Protein AF-A0A423VFF8-F1 (afdb_monomer_lite)

Foldseek 3Di:
DKDFPDLVVVLLVVLLCVLVVDAQDKDWDFDCDDDVCVPPKDKDQQLVVCVVVVNVVCNPPPVSHRMIDIPDDGPPVGRPDIDGCVVCSCVSCVVCPSNVVSNVVVVVVVVVVVVVVVDPPPPPVVVVVVVPPDD

Radius of gyration: 19.63 Å; chains: 1; bounding box: 52×29×50 Å

Secondary structure (DSSP, 8-state):
-EEES-HHHHHHHHHHHHHTT--S-EEEEE---SGGGTTT--EEEHHHHHHHTT-HHHHT-GGGTTEEEE-S---GGGEEEEEEHHHHHHHHSTT-HHHHHHHHHHHHHHHHHHHHHT-TTSSHHHHTTSSS---

pLDDT: mean 86.4, std 15.94, range [40.16, 97.94]

Sequence (135 aa):
MSTTNDYGKVIRICACYEARGMTGIEILEIDTTGAEWDGDIRVWEVQQLLHCLGLQVLQRKKYLKNEYLVEKYIPSSRVTRRTLWDQVKDGLDPGGIARAAARREFKQTRKRKERDDNEPERNERTRSFKCLRQT

Organism: NCBI:txid1230097

Structure (mmCIF, N/CA/C/O backbone):
data_AF-A0A423VFF8-F1
#
_entry.id   AF-A0A423VFF8-F1
#
loop_
_atom_site.group_PDB
_atom_site.id
_atom_site.type_symbol
_atom_site.label_atom_id
_atom_site.label_alt_id
_atom_site.label_comp_id
_atom_site.label_asym_id
_atom_site.label_entity_id
_atom_site.label_seq_id
_atom_site.pdbx_PDB_ins_code
_atom_site.Cartn_x
_atom_site.Cartn_y
_atom_site.Cartn_z
_atom_site.occupancy
_atom_site.B_iso_or_equiv
_atom_site.auth_seq_id
_atom_site.auth_comp_id
_atom_site.auth_asym_id
_atom_site.auth_atom_id
_atom_site.pdbx_PDB_model_num
ATOM 1 N N . MET A 1 1 ? -3.393 -6.672 9.330 1.00 91.69 1 MET A N 1
ATOM 2 C CA . MET A 1 1 ? -3.079 -6.391 7.909 1.00 91.69 1 MET A CA 1
ATOM 3 C C . MET A 1 1 ? -2.463 -5.006 7.802 1.00 91.69 1 MET A C 1
ATOM 5 O O . MET A 1 1 ? -2.858 -4.142 8.574 1.00 91.69 1 MET A O 1
ATOM 9 N N . SER A 1 2 ? -1.502 -4.801 6.897 1.00 93.06 2 SER A N 1
ATOM 10 C CA . SER A 1 2 ? -0.888 -3.481 6.659 1.00 93.06 2 SER A CA 1
ATOM 11 C C . SER A 1 2 ? -1.648 -2.735 5.571 1.00 93.06 2 SER A C 1
ATOM 13 O O . SER A 1 2 ? -2.005 -3.336 4.560 1.00 93.06 2 SER A O 1
ATOM 15 N N . THR A 1 3 ? -1.872 -1.443 5.777 1.00 95.19 3 THR A N 1
ATOM 16 C CA . THR A 1 3 ? -2.594 -0.549 4.863 1.00 95.19 3 THR A CA 1
ATOM 17 C C . THR A 1 3 ? -1.931 0.828 4.873 1.00 95.19 3 THR A C 1
ATOM 19 O O . THR A 1 3 ? -1.230 1.173 5.822 1.00 95.19 3 THR A O 1
ATOM 22 N N . THR A 1 4 ? -2.124 1.625 3.825 1.00 96.81 4 THR A N 1
ATOM 23 C CA . THR A 1 4 ? -1.509 2.954 3.718 1.00 96.81 4 THR A CA 1
ATOM 24 C C . THR A 1 4 ? -2.475 3.949 3.091 1.00 96.81 4 THR A C 1
ATOM 26 O O . THR A 1 4 ? -3.265 3.577 2.228 1.00 96.81 4 THR A O 1
ATOM 29 N N . ASN A 1 5 ? -2.393 5.214 3.509 1.00 95.69 5 ASN A N 1
ATOM 30 C CA . ASN A 1 5 ? -3.084 6.332 2.858 1.00 95.69 5 ASN A CA 1
ATOM 31 C C . ASN A 1 5 ? -2.179 7.088 1.863 1.00 95.69 5 ASN A C 1
ATOM 33 O O . ASN A 1 5 ? -2.574 8.118 1.323 1.00 95.69 5 ASN A O 1
ATOM 37 N N . ASP A 1 6 ? -0.963 6.592 1.609 1.00 95.81 6 ASP A N 1
ATOM 38 C CA . ASP A 1 6 ? -0.032 7.165 0.640 1.00 95.81 6 ASP A CA 1
ATOM 39 C C . ASP A 1 6 ? -0.129 6.419 -0.693 1.00 95.81 6 ASP A C 1
ATOM 41 O O . ASP A 1 6 ? 0.348 5.292 -0.856 1.00 95.81 6 ASP A O 1
ATOM 45 N N . TYR A 1 7 ? -0.707 7.087 -1.686 1.00 92.62 7 TYR A N 1
ATOM 46 C CA . TYR A 1 7 ? -0.892 6.519 -3.015 1.00 92.62 7 TYR A CA 1
ATOM 47 C C . TYR A 1 7 ? 0.431 6.160 -3.714 1.00 92.62 7 TYR A C 1
ATOM 49 O O . TYR A 1 7 ? 0.540 5.137 -4.394 1.00 92.62 7 TYR A O 1
ATOM 57 N N . GLY A 1 8 ? 1.483 6.953 -3.492 1.00 94.31 8 GLY A N 1
ATOM 58 C CA . GLY A 1 8 ? 2.813 6.677 -4.033 1.00 94.31 8 GLY A CA 1
ATOM 59 C C . GLY A 1 8 ? 3.414 5.394 -3.457 1.00 94.31 8 GLY A C 1
ATOM 60 O O . GLY A 1 8 ? 4.160 4.688 -4.143 1.00 94.31 8 GLY A O 1
ATOM 61 N N . LYS A 1 9 ? 3.069 5.046 -2.213 1.00 94.75 9 LYS A N 1
ATOM 62 C CA . LYS A 1 9 ? 3.436 3.751 -1.636 1.00 94.75 9 LYS A CA 1
ATOM 63 C C . LYS A 1 9 ? 2.648 2.599 -2.229 1.00 94.75 9 LYS A C 1
ATOM 65 O O . LYS A 1 9 ? 3.270 1.577 -2.506 1.00 94.75 9 LYS A O 1
ATOM 70 N N . VAL A 1 10 ? 1.343 2.756 -2.456 1.00 96.25 10 VAL A N 1
ATOM 71 C CA . VAL A 1 10 ? 0.515 1.719 -3.100 1.00 96.25 10 VAL A CA 1
ATOM 72 C C . VAL A 1 10 ? 1.144 1.291 -4.425 1.00 96.25 10 VAL A C 1
ATOM 74 O O . VAL A 1 10 ? 1.392 0.103 -4.632 1.00 96.25 10 VAL A O 1
ATOM 77 N N . ILE A 1 11 ? 1.518 2.260 -5.267 1.00 96.81 11 ILE A N 1
ATOM 78 C CA . ILE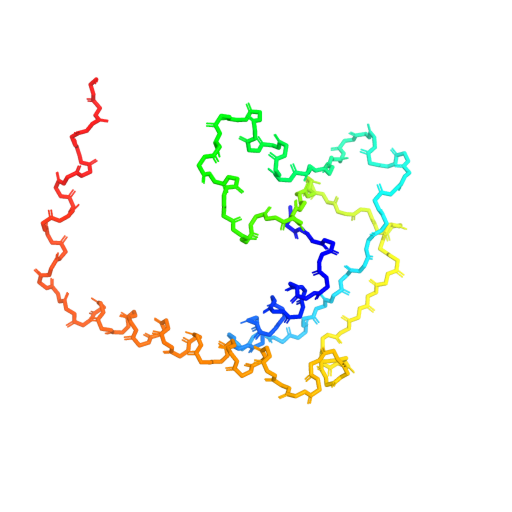 A 1 11 ? 2.193 2.018 -6.552 1.00 96.81 11 ILE A CA 1
ATOM 79 C C . ILE A 1 11 ? 3.493 1.224 -6.358 1.00 96.81 11 ILE A C 1
ATOM 81 O O . ILE A 1 11 ? 3.731 0.230 -7.045 1.00 96.81 11 ILE A O 1
ATOM 85 N N . ARG A 1 12 ? 4.338 1.629 -5.401 1.00 95.94 12 ARG A N 1
ATOM 86 C CA . ARG A 1 12 ? 5.612 0.944 -5.114 1.00 95.94 12 ARG A CA 1
ATOM 87 C C . ARG A 1 12 ? 5.408 -0.481 -4.604 1.00 95.94 12 ARG A C 1
ATOM 89 O O . ARG A 1 12 ? 6.146 -1.370 -5.013 1.00 95.94 12 ARG A O 1
ATOM 96 N N . ILE A 1 13 ? 4.428 -0.708 -3.731 1.00 95.69 13 ILE A N 1
ATOM 97 C CA . ILE A 1 13 ? 4.110 -2.038 -3.193 1.00 95.69 13 ILE A CA 1
ATOM 98 C C . ILE A 1 13 ? 3.634 -2.958 -4.322 1.00 95.69 13 ILE A C 1
ATOM 100 O O . ILE A 1 13 ? 4.175 -4.055 -4.471 1.00 95.69 13 ILE A O 1
ATOM 104 N N . CYS A 1 14 ? 2.704 -2.493 -5.162 1.00 97.50 14 CYS A N 1
ATOM 105 C CA . CYS A 1 14 ? 2.210 -3.266 -6.303 1.00 97.50 14 CYS A CA 1
ATOM 106 C C . CYS A 1 14 ? 3.338 -3.598 -7.287 1.00 97.50 14 CYS A C 1
ATOM 108 O O . CYS A 1 14 ? 3.519 -4.758 -7.650 1.00 97.50 14 CYS A O 1
ATOM 110 N N . ALA A 1 15 ? 4.168 -2.609 -7.633 1.00 97.50 15 ALA A N 1
ATOM 111 C CA . ALA A 1 15 ? 5.348 -2.801 -8.471 1.00 97.50 15 ALA A CA 1
ATOM 112 C C . ALA A 1 15 ? 6.330 -3.836 -7.888 1.00 97.50 15 ALA A C 1
ATOM 114 O O . ALA A 1 15 ? 6.901 -4.639 -8.627 1.00 97.50 15 ALA A O 1
ATOM 115 N N . CYS A 1 16 ? 6.527 -3.845 -6.566 1.00 96.56 16 CYS A N 1
ATOM 116 C CA . CYS A 1 16 ? 7.361 -4.831 -5.879 1.00 96.56 16 CYS A CA 1
ATOM 117 C C . CYS A 1 16 ? 6.782 -6.248 -5.946 1.00 96.56 16 CYS A C 1
ATOM 119 O O . CYS A 1 16 ? 7.544 -7.196 -6.143 1.00 96.56 16 CYS A O 1
ATOM 121 N N . TYR A 1 17 ? 5.469 -6.414 -5.785 1.00 96.88 17 TYR A N 1
ATOM 122 C CA . TYR A 1 17 ? 4.822 -7.719 -5.928 1.00 96.88 17 TYR A CA 1
ATOM 123 C C . TYR A 1 17 ? 4.842 -8.215 -7.377 1.00 96.88 17 TYR A C 1
ATOM 125 O O . TYR A 1 17 ? 5.227 -9.360 -7.615 1.00 96.88 17 TYR A O 1
ATOM 133 N N . GLU A 1 18 ? 4.568 -7.341 -8.347 1.00 97.12 18 GLU A N 1
ATOM 134 C CA . GLU A 1 18 ? 4.700 -7.650 -9.777 1.00 97.12 18 GLU A CA 1
ATOM 135 C C . GLU A 1 18 ? 6.138 -8.078 -10.115 1.00 97.12 18 GLU A C 1
ATOM 137 O O . GLU A 1 18 ? 6.356 -9.102 -10.759 1.00 97.12 18 GLU A O 1
ATOM 142 N N . ALA A 1 19 ? 7.152 -7.361 -9.614 1.00 96.81 19 ALA A N 1
ATOM 143 C CA . ALA A 1 19 ? 8.560 -7.703 -9.836 1.00 96.81 19 ALA A CA 1
ATOM 144 C C . ALA A 1 19 ? 8.965 -9.068 -9.247 1.00 96.81 19 ALA A C 1
ATOM 146 O O . ALA A 1 19 ? 9.921 -9.678 -9.729 1.00 96.81 19 ALA A O 1
ATOM 147 N N . ARG A 1 20 ? 8.245 -9.553 -8.227 1.00 95.31 20 ARG A N 1
ATOM 148 C CA . ARG A 1 20 ? 8.410 -10.895 -7.642 1.00 95.31 20 ARG A CA 1
ATOM 149 C C . ARG A 1 20 ? 7.669 -11.986 -8.423 1.00 95.31 20 ARG A C 1
ATOM 151 O O . ARG A 1 20 ? 7.763 -13.147 -8.039 1.00 95.31 20 ARG A O 1
ATOM 158 N N . GLY A 1 21 ? 6.961 -11.634 -9.497 1.00 95.75 21 GLY A N 1
ATOM 159 C CA . GLY A 1 21 ? 6.183 -12.561 -10.319 1.00 95.75 21 GLY A CA 1
ATOM 160 C C . GLY A 1 21 ? 4.784 -12.858 -9.778 1.00 95.75 21 GLY A C 1
ATOM 161 O O . GLY A 1 21 ? 4.173 -13.833 -10.205 1.00 95.75 21 GLY A O 1
ATOM 162 N N . MET A 1 22 ? 4.275 -12.056 -8.836 1.00 96.62 22 MET A N 1
ATOM 163 C CA . MET A 1 22 ? 2.896 -12.195 -8.363 1.00 96.62 22 MET A CA 1
ATOM 164 C C . MET A 1 22 ? 1.921 -11.653 -9.412 1.00 96.62 22 MET A C 1
ATOM 166 O O . MET A 1 22 ? 2.180 -10.622 -10.032 1.00 96.62 22 MET A O 1
ATOM 170 N N . THR A 1 23 ? 0.798 -12.345 -9.585 1.00 95.25 23 THR A N 1
ATOM 171 C CA . THR A 1 23 ? -0.288 -11.988 -10.511 1.00 95.25 23 THR A CA 1
ATOM 172 C C . THR A 1 23 ? -1.591 -11.796 -9.734 1.00 95.25 23 THR A C 1
ATOM 174 O O . THR A 1 23 ? -1.675 -12.192 -8.571 1.00 95.25 23 THR A O 1
ATOM 177 N N . GLY A 1 24 ? -2.592 -11.149 -10.343 1.00 96.25 24 GLY A N 1
ATOM 178 C CA . GLY A 1 24 ? -3.882 -10.906 -9.681 1.00 96.25 24 GLY A CA 1
ATOM 179 C C . GLY A 1 24 ? -3.789 -9.942 -8.493 1.00 96.25 24 GLY A C 1
ATOM 180 O O . GLY A 1 24 ? -4.512 -10.093 -7.514 1.00 96.25 24 GLY A O 1
ATOM 181 N N . ILE A 1 25 ? -2.865 -8.978 -8.545 1.00 97.94 25 ILE A N 1
ATOM 182 C CA . ILE A 1 25 ? -2.681 -7.993 -7.474 1.00 97.94 25 ILE A CA 1
ATOM 183 C C . ILE A 1 25 ? -3.881 -7.041 -7.476 1.00 97.94 25 ILE A C 1
ATOM 185 O O . ILE A 1 25 ? -4.117 -6.336 -8.459 1.00 97.94 25 ILE A O 1
ATOM 189 N N . GLU A 1 26 ? -4.609 -6.996 -6.365 1.00 97.38 26 GLU A N 1
ATOM 190 C CA . GLU A 1 26 ? -5.746 -6.099 -6.163 1.00 97.38 26 GLU A CA 1
ATOM 191 C C . GLU A 1 26 ? -5.391 -4.955 -5.211 1.00 97.38 26 GLU A C 1
ATOM 193 O O . GLU A 1 26 ? -4.821 -5.158 -4.138 1.00 97.38 26 GLU A O 1
ATOM 198 N N . ILE A 1 27 ? -5.771 -3.741 -5.602 1.00 97.19 27 ILE A N 1
ATOM 199 C CA . ILE A 1 27 ? -5.756 -2.554 -4.752 1.00 97.19 27 ILE A CA 1
ATOM 200 C C . ILE A 1 27 ? -7.159 -2.391 -4.174 1.00 97.19 27 ILE A C 1
ATOM 202 O O . ILE A 1 27 ? -8.132 -2.235 -4.918 1.00 97.19 27 ILE A O 1
ATOM 206 N N . LEU A 1 28 ? -7.245 -2.420 -2.846 1.00 96.94 28 LEU A N 1
ATOM 207 C CA . LEU A 1 28 ? -8.477 -2.180 -2.105 1.00 96.94 28 LEU A CA 1
ATOM 208 C C . LEU A 1 28 ? -8.461 -0.751 -1.561 1.00 96.94 28 LEU A C 1
ATOM 210 O O . LEU A 1 28 ? -7.561 -0.392 -0.802 1.00 96.94 28 LEU A O 1
ATOM 214 N N . GLU A 1 29 ? -9.460 0.045 -1.931 1.00 96.44 29 GLU A N 1
ATOM 215 C CA . GLU A 1 29 ? -9.752 1.305 -1.246 1.00 96.44 29 GLU A CA 1
ATOM 216 C C . GLU A 1 29 ? -10.752 1.009 -0.128 1.00 96.44 29 GLU A C 1
ATOM 218 O O . GLU A 1 29 ? -11.746 0.306 -0.338 1.00 96.44 29 GLU A O 1
ATOM 223 N N . ILE A 1 30 ? -10.446 1.496 1.073 1.00 95.25 30 ILE A N 1
ATOM 224 C CA . ILE A 1 30 ? -11.215 1.214 2.281 1.00 95.25 30 ILE A CA 1
ATOM 225 C C . ILE A 1 30 ? -11.611 2.512 2.972 1.00 95.25 30 ILE A C 1
ATOM 227 O O . ILE A 1 30 ? -10.784 3.400 3.169 1.00 95.25 30 ILE A O 1
ATOM 231 N N . ASP A 1 31 ? -12.880 2.599 3.349 1.00 93.88 31 ASP A N 1
ATOM 232 C CA . ASP A 1 31 ? -13.400 3.655 4.205 1.00 93.88 31 ASP A CA 1
ATOM 233 C C . ASP A 1 31 ? -13.222 3.250 5.671 1.00 93.88 31 ASP A C 1
ATOM 235 O O . ASP A 1 31 ? -13.803 2.271 6.137 1.00 93.88 31 ASP A O 1
ATOM 239 N N . THR A 1 32 ? -12.408 4.003 6.407 1.00 91.19 32 THR A N 1
ATOM 240 C CA . THR A 1 32 ? -12.140 3.751 7.829 1.00 91.19 32 THR A CA 1
ATOM 241 C C . THR A 1 32 ? -13.090 4.504 8.762 1.00 91.19 32 THR A C 1
ATOM 243 O O . THR A 1 32 ? -12.804 4.631 9.949 1.00 91.19 32 THR A O 1
ATOM 246 N N . THR A 1 33 ? -14.190 5.058 8.247 1.00 88.56 33 THR A N 1
ATOM 247 C CA . THR A 1 33 ? -15.228 5.700 9.063 1.00 88.56 33 TH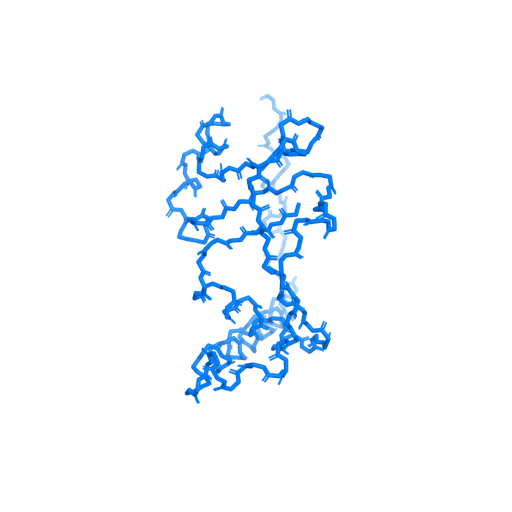R A CA 1
ATOM 248 C C . THR A 1 33 ? -16.343 4.720 9.429 1.00 88.56 33 THR A C 1
ATOM 250 O O . THR A 1 33 ? -16.527 3.696 8.773 1.00 88.56 33 THR A O 1
ATOM 253 N N . GLY A 1 34 ? -17.101 5.028 10.485 1.00 83.75 34 GLY A N 1
ATOM 254 C CA . GLY A 1 34 ? -18.299 4.288 10.892 1.00 83.75 34 GLY A CA 1
ATOM 255 C C . GLY A 1 34 ? -18.104 3.302 12.049 1.00 83.75 34 GLY A C 1
ATOM 256 O O . GLY A 1 34 ? -16.998 2.863 12.348 1.00 83.75 34 GLY A O 1
ATOM 257 N N . ALA A 1 35 ? -19.225 2.932 12.676 1.00 84.12 35 ALA A N 1
ATOM 258 C CA . ALA A 1 35 ? -19.258 2.212 13.953 1.00 84.12 35 ALA A CA 1
ATOM 259 C C . ALA A 1 35 ? -18.673 0.785 13.920 1.00 84.12 35 ALA A C 1
ATOM 261 O O . ALA A 1 35 ? -18.360 0.221 14.964 1.00 84.12 35 ALA A O 1
ATOM 262 N N . GLU A 1 36 ? -18.502 0.184 12.739 1.00 83.25 36 GLU A N 1
ATOM 263 C CA . GLU A 1 36 ? -17.886 -1.147 12.601 1.00 83.25 36 GLU A CA 1
ATOM 264 C C . GLU A 1 36 ? -16.409 -1.158 13.040 1.00 83.25 36 GLU A C 1
ATOM 266 O O . GLU A 1 36 ? -15.901 -2.204 13.443 1.00 83.25 36 GLU A O 1
ATOM 271 N N . TRP A 1 37 ? -15.739 0.000 13.005 1.00 85.88 37 TRP A N 1
ATOM 272 C CA . TRP A 1 37 ? -14.355 0.181 13.458 1.00 85.88 37 TRP A CA 1
ATOM 273 C C . TRP A 1 37 ? -14.232 0.509 14.956 1.00 85.88 37 TRP A C 1
ATOM 275 O O . TRP A 1 37 ? -13.130 0.480 15.498 1.00 85.88 37 TRP A O 1
ATOM 285 N N . ASP A 1 38 ? -15.343 0.815 15.633 1.00 78.69 38 ASP A N 1
ATOM 286 C CA . ASP A 1 38 ? -15.356 1.154 17.067 1.00 78.69 38 ASP A CA 1
ATOM 287 C C . ASP A 1 38 ? -15.511 -0.086 17.964 1.00 78.69 38 ASP A C 1
ATOM 289 O O . ASP A 1 38 ? -15.382 -0.010 19.187 1.00 78.69 38 ASP A O 1
ATOM 293 N N . GLY A 1 39 ? -15.808 -1.237 17.358 1.00 77.62 39 GLY A N 1
ATOM 294 C CA . GLY A 1 39 ? -15.994 -2.500 18.055 1.00 77.62 39 GLY A CA 1
ATOM 295 C C . GLY A 1 39 ? -14.717 -3.333 18.129 1.00 77.62 39 GLY A C 1
ATOM 296 O O . GLY A 1 39 ? -13.662 -2.927 18.615 1.00 77.62 39 GLY A O 1
ATOM 297 N N . ASP A 1 40 ? -14.838 -4.558 17.638 1.00 82.44 40 ASP A N 1
ATOM 298 C CA . ASP A 1 40 ? -13.823 -5.600 17.760 1.00 82.44 40 ASP A CA 1
ATOM 299 C C . ASP A 1 40 ? -12.654 -5.465 16.773 1.00 82.44 40 ASP A C 1
ATOM 301 O O . ASP A 1 40 ? -11.685 -6.225 16.865 1.00 82.44 40 ASP A O 1
ATOM 305 N N . ILE A 1 41 ? -12.764 -4.549 15.813 1.00 85.06 41 ILE A N 1
ATOM 306 C CA . ILE A 1 41 ? -11.820 -4.323 14.721 1.00 85.06 41 ILE A CA 1
ATOM 307 C C . ILE A 1 41 ? -11.202 -2.955 14.944 1.00 85.06 41 ILE A C 1
ATOM 309 O O . ILE A 1 41 ? -11.914 -1.963 14.917 1.00 85.06 41 ILE A O 1
ATOM 313 N N . ARG A 1 42 ? -9.885 -2.883 15.124 1.00 87.75 42 ARG A N 1
ATOM 314 C CA . ARG A 1 42 ? -9.193 -1.607 15.317 1.00 87.75 42 ARG A CA 1
ATOM 315 C C . ARG A 1 42 ? -8.315 -1.265 14.128 1.00 87.75 42 ARG A C 1
ATOM 317 O O . ARG A 1 42 ? -7.676 -2.140 13.538 1.00 87.75 42 ARG A O 1
ATOM 324 N N . VAL A 1 43 ? -8.260 0.028 13.822 1.00 92.50 43 VAL A N 1
ATOM 325 C CA . VAL A 1 43 ? -7.287 0.612 12.898 1.00 92.50 43 VAL A CA 1
ATOM 326 C C . VAL A 1 43 ? -6.276 1.390 13.722 1.00 92.50 43 VAL A C 1
ATOM 328 O O . VAL A 1 43 ? -6.609 2.376 14.374 1.00 92.50 43 VAL A O 1
ATOM 331 N N . TRP A 1 44 ? -5.027 0.948 13.695 1.00 93.31 44 TRP A N 1
ATOM 332 C CA . TRP A 1 44 ? -3.943 1.593 14.420 1.00 93.31 44 TRP A CA 1
ATOM 333 C C . TRP A 1 44 ? -3.106 2.432 13.479 1.00 93.31 44 TRP A C 1
ATOM 335 O O . TRP A 1 44 ? -2.556 1.914 12.507 1.00 93.31 44 TRP A O 1
ATOM 345 N N . GLU A 1 45 ? -2.918 3.703 13.812 1.00 95.12 45 GLU A N 1
ATOM 346 C CA . GLU A 1 45 ? -1.838 4.471 13.211 1.00 95.12 45 GLU A CA 1
ATOM 347 C C . GLU A 1 45 ? -0.496 3.923 13.717 1.00 95.12 45 GLU A C 1
ATOM 349 O O . GLU A 1 45 ? -0.204 3.939 14.918 1.00 95.12 45 GLU A O 1
ATOM 354 N N . VAL A 1 46 ? 0.352 3.447 12.801 1.00 95.56 46 VAL A N 1
ATOM 355 C CA . VAL A 1 46 ? 1.615 2.783 13.163 1.00 95.56 46 VAL A CA 1
ATOM 356 C C . VAL A 1 46 ? 2.521 3.703 13.981 1.00 95.56 46 VAL A C 1
ATOM 358 O O . VAL A 1 46 ? 3.194 3.245 14.901 1.00 95.56 46 VAL A O 1
ATOM 361 N N . GLN A 1 47 ? 2.529 5.008 13.697 1.00 96.06 47 GLN A N 1
ATOM 362 C CA . GLN A 1 47 ? 3.353 5.964 14.442 1.00 96.06 47 GLN A CA 1
ATOM 363 C C . GLN A 1 47 ? 2.938 6.072 15.913 1.00 96.06 47 GLN A C 1
ATOM 365 O O . GLN A 1 47 ? 3.814 6.074 16.783 1.00 96.06 47 GLN A O 1
ATOM 370 N N . GLN A 1 48 ? 1.632 6.102 16.190 1.00 95.12 48 GLN A N 1
ATOM 371 C CA . GLN A 1 48 ? 1.102 6.123 17.554 1.00 95.12 48 GLN A CA 1
ATOM 372 C C . GLN A 1 48 ? 1.419 4.814 18.277 1.00 95.12 48 GLN A C 1
ATOM 374 O O . GLN A 1 48 ? 1.936 4.835 19.392 1.00 95.12 48 GLN A O 1
ATOM 379 N N . LEU A 1 49 ? 1.227 3.673 17.610 1.00 94.88 49 LEU A N 1
ATOM 380 C CA . LEU A 1 49 ? 1.535 2.367 18.189 1.00 94.88 49 LEU A CA 1
ATOM 381 C C . LEU A 1 49 ? 3.017 2.248 18.581 1.00 94.88 49 LEU A C 1
ATOM 383 O O . LEU A 1 49 ? 3.343 1.825 19.687 1.00 94.88 49 LEU A O 1
ATOM 387 N N . LEU A 1 50 ? 3.928 2.680 17.705 1.00 95.69 50 LEU A N 1
ATOM 388 C CA . LEU A 1 50 ? 5.364 2.698 18.002 1.00 95.69 50 LEU A CA 1
ATOM 389 C C . LEU A 1 50 ? 5.711 3.626 19.172 1.00 95.69 50 LEU A C 1
ATOM 391 O O . LEU A 1 50 ? 6.655 3.336 19.906 1.00 95.69 50 LEU A O 1
ATOM 395 N N . HIS A 1 51 ? 4.973 4.726 19.346 1.00 94.88 51 HIS A N 1
ATOM 396 C CA . HIS A 1 51 ? 5.145 5.615 20.493 1.00 94.88 51 HIS A CA 1
ATOM 397 C C . HIS A 1 51 ? 4.771 4.895 21.791 1.00 94.88 51 HIS A C 1
ATOM 399 O O . HIS A 1 51 ? 5.587 4.824 22.708 1.00 94.88 51 HIS A O 1
ATOM 405 N N . CYS A 1 52 ? 3.569 4.311 21.830 1.00 95.00 52 CYS A N 1
ATOM 406 C CA . CYS A 1 52 ? 3.034 3.603 22.991 1.00 95.00 52 CYS A CA 1
ATOM 407 C C . CYS A 1 52 ? 3.896 2.402 23.402 1.00 95.00 52 CYS A C 1
ATOM 409 O O . CYS A 1 52 ? 4.016 2.112 24.586 1.00 95.00 52 CYS A O 1
ATOM 411 N N . LEU A 1 53 ? 4.529 1.728 22.437 1.00 95.31 53 LEU A N 1
ATOM 412 C CA . LEU A 1 53 ? 5.410 0.583 22.688 1.00 95.31 53 LEU A CA 1
ATOM 413 C C . LEU A 1 53 ? 6.859 0.972 23.030 1.00 95.31 53 LEU A C 1
ATOM 415 O O . LEU A 1 53 ? 7.697 0.091 23.202 1.00 95.31 53 LEU A O 1
ATOM 419 N N . GLY A 1 54 ? 7.193 2.266 23.094 1.00 94.94 54 GLY A N 1
ATOM 420 C CA . GLY A 1 54 ? 8.561 2.709 23.382 1.00 94.94 54 GLY A CA 1
ATOM 421 C C . GLY A 1 54 ? 9.564 2.400 22.262 1.00 94.94 54 GLY A C 1
ATOM 422 O O . GLY A 1 54 ? 10.754 2.227 22.512 1.00 94.94 54 GLY A O 1
ATOM 423 N N . LEU A 1 55 ? 9.100 2.312 21.012 1.00 95.00 55 LEU A N 1
ATOM 424 C CA . LEU A 1 55 ? 9.903 1.958 19.836 1.00 95.00 55 LEU A CA 1
ATOM 425 C C . LEU A 1 55 ? 10.225 3.190 18.971 1.00 95.00 55 LEU A C 1
ATOM 427 O O . LEU A 1 55 ? 10.139 3.150 17.740 1.00 95.00 55 LEU A O 1
ATOM 431 N N . GLN A 1 56 ? 10.637 4.304 19.586 1.00 91.38 56 GLN A N 1
ATOM 432 C CA . GLN A 1 56 ? 10.820 5.590 18.887 1.00 91.38 56 GLN A CA 1
ATOM 433 C C . GLN A 1 56 ? 11.920 5.549 17.811 1.00 91.38 56 GLN A C 1
ATOM 435 O O . GLN A 1 56 ? 11.883 6.300 16.834 1.00 91.38 56 GLN A O 1
ATOM 440 N N . VAL A 1 57 ? 12.889 4.633 17.926 1.00 92.94 57 VAL A N 1
ATOM 441 C CA . VAL A 1 57 ? 13.905 4.408 16.880 1.00 92.94 57 VAL A CA 1
ATOM 442 C C . VAL A 1 57 ? 13.256 3.997 15.552 1.00 92.94 57 VAL A C 1
ATOM 444 O O . VAL A 1 57 ? 13.732 4.390 14.481 1.00 92.94 57 VAL A O 1
ATOM 447 N N . LEU A 1 58 ? 12.154 3.243 15.603 1.00 93.19 58 LEU A N 1
ATOM 448 C CA . LEU A 1 58 ? 11.428 2.801 14.415 1.00 93.19 58 LEU A CA 1
ATOM 449 C C . LEU A 1 58 ? 10.569 3.917 13.809 1.00 93.19 58 LEU A C 1
ATOM 451 O O . LEU A 1 58 ? 10.438 3.963 12.590 1.00 93.19 58 LEU A O 1
ATOM 455 N N . GLN A 1 59 ? 10.082 4.881 14.596 1.00 90.88 59 GLN A N 1
ATOM 456 C CA . GLN A 1 59 ? 9.300 6.020 14.078 1.00 90.88 59 GLN A CA 1
ATOM 457 C C . GLN A 1 59 ? 10.063 6.840 13.025 1.00 90.88 59 GLN A C 1
ATOM 459 O O . GLN A 1 59 ? 9.487 7.391 12.088 1.00 90.88 59 GLN A O 1
ATOM 464 N N . ARG A 1 60 ? 11.400 6.862 13.110 1.00 90.75 60 ARG A N 1
ATOM 465 C CA . ARG A 1 60 ? 12.269 7.543 12.135 1.00 90.75 60 ARG A CA 1
ATOM 466 C C . ARG A 1 60 ? 12.306 6.853 10.765 1.00 90.75 60 ARG A C 1
ATOM 468 O O . ARG A 1 60 ? 12.811 7.428 9.797 1.00 90.75 60 ARG A O 1
ATOM 475 N N . LYS A 1 61 ? 11.820 5.613 10.650 1.00 92.31 61 LYS A N 1
ATOM 476 C CA . LYS A 1 61 ? 11.865 4.835 9.409 1.00 92.31 61 LYS A CA 1
ATOM 477 C C . LYS A 1 61 ? 10.803 5.338 8.433 1.00 92.31 61 LYS A C 1
ATOM 479 O O . LYS A 1 61 ? 9.608 5.201 8.664 1.00 92.31 61 LYS A O 1
ATOM 484 N N . LYS A 1 62 ? 11.250 5.868 7.288 1.00 88.94 62 LYS A N 1
ATOM 485 C CA . LYS A 1 62 ? 10.370 6.428 6.243 1.00 88.94 62 LYS A CA 1
ATOM 486 C C . LYS A 1 62 ? 9.288 5.450 5.770 1.00 88.94 62 LYS A C 1
ATOM 488 O O . LYS A 1 62 ? 8.187 5.886 5.462 1.00 88.94 62 LYS A O 1
ATOM 493 N N . TYR A 1 63 ? 9.583 4.148 5.736 1.00 86.56 63 TYR A N 1
ATOM 494 C CA . TYR A 1 63 ? 8.615 3.137 5.306 1.00 86.56 63 TYR A CA 1
ATOM 495 C C . TYR A 1 63 ? 7.453 2.936 6.293 1.00 86.56 63 TYR A C 1
ATOM 497 O O . TYR A 1 63 ? 6.437 2.415 5.865 1.00 86.56 63 TYR A O 1
ATOM 505 N N . LEU A 1 64 ? 7.555 3.400 7.548 1.00 92.62 64 LEU A N 1
ATOM 506 C CA . LEU A 1 64 ? 6.489 3.314 8.563 1.00 92.62 64 LEU A CA 1
ATOM 507 C C . LEU A 1 64 ? 5.632 4.586 8.671 1.00 92.62 64 LEU A C 1
ATOM 509 O O . LEU A 1 64 ? 4.692 4.629 9.459 1.00 92.62 64 LEU A O 1
ATOM 513 N N . LYS A 1 65 ? 5.956 5.650 7.928 1.00 92.81 65 LYS A N 1
ATOM 514 C CA . LYS A 1 65 ? 5.107 6.855 7.854 1.00 92.81 65 LYS A CA 1
ATOM 515 C C . LYS A 1 65 ? 3.858 6.549 7.039 1.00 92.81 65 LYS A C 1
ATOM 517 O O . LYS A 1 65 ? 4.008 5.823 6.072 1.00 92.81 65 LYS A O 1
ATOM 522 N N . ASN A 1 66 ? 2.688 7.114 7.329 1.00 94.62 66 ASN A N 1
ATOM 523 C CA 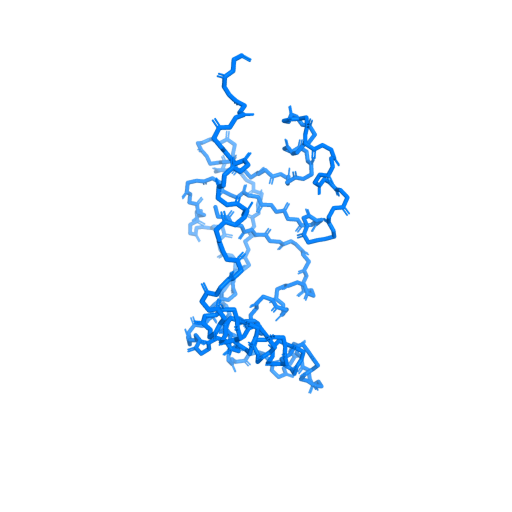. ASN A 1 66 ? 1.477 6.866 6.523 1.00 94.62 66 ASN A CA 1
ATOM 524 C C . ASN A 1 66 ? 1.065 5.375 6.474 1.00 94.62 66 ASN A C 1
ATOM 526 O O . ASN A 1 66 ? 0.446 4.933 5.508 1.00 94.62 66 ASN A O 1
ATOM 530 N N . GLU A 1 67 ? 1.471 4.581 7.469 1.00 95.69 67 GLU A N 1
ATOM 531 C CA . GLU A 1 67 ? 1.083 3.174 7.603 1.00 95.69 67 GLU A CA 1
ATOM 532 C C . GLU A 1 67 ? 0.045 3.019 8.709 1.00 95.69 67 GLU A C 1
ATOM 534 O O . GLU A 1 67 ? 0.157 3.618 9.784 1.00 95.69 67 GLU A O 1
ATOM 539 N N . TYR A 1 68 ? -0.916 2.146 8.443 1.00 96.00 68 TYR A N 1
ATOM 540 C CA . TYR A 1 68 ? -1.988 1.778 9.347 1.00 96.00 68 TYR A CA 1
ATOM 541 C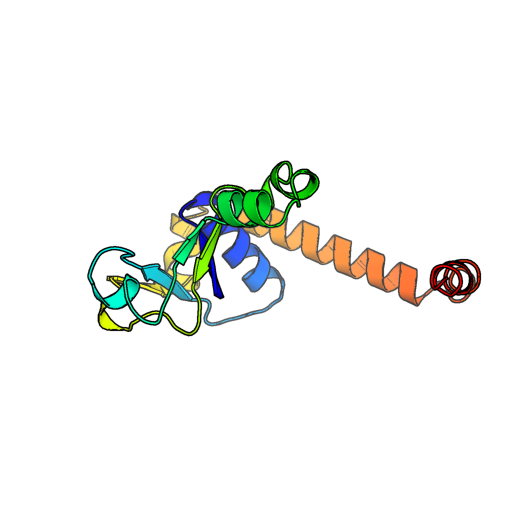 C . TYR A 1 68 ? -2.077 0.259 9.439 1.00 96.00 68 TYR A C 1
ATOM 543 O O . TYR A 1 68 ? -1.915 -0.456 8.443 1.00 96.00 68 TYR A O 1
ATOM 551 N N . LEU A 1 69 ? -2.352 -0.240 10.638 1.00 94.81 69 LEU A N 1
ATOM 552 C CA . LEU A 1 69 ? -2.582 -1.656 10.885 1.00 94.81 69 LEU A CA 1
ATOM 553 C C . LEU A 1 69 ? -4.055 -1.888 11.174 1.00 94.81 69 LEU A C 1
ATOM 555 O O . LEU A 1 69 ? -4.581 -1.382 12.158 1.00 94.81 69 LEU A O 1
ATOM 559 N N . VAL A 1 70 ? -4.692 -2.696 10.335 1.00 93.75 70 VAL A N 1
ATOM 560 C CA . VAL A 1 70 ? -6.050 -3.185 10.574 1.00 93.75 70 VAL A CA 1
ATOM 561 C C . VAL A 1 70 ? -5.971 -4.528 11.286 1.00 93.75 70 VAL A C 1
ATOM 563 O O . VAL A 1 70 ? -5.343 -5.469 10.782 1.00 93.75 70 VAL A O 1
ATOM 566 N N . GLU A 1 71 ? -6.587 -4.629 12.454 1.00 91.75 71 GLU A N 1
ATOM 567 C CA . GLU A 1 71 ? -6.701 -5.885 13.193 1.00 91.75 71 GLU A CA 1
ATOM 568 C C . GLU A 1 71 ? -7.792 -6.791 12.624 1.00 91.75 71 GLU A C 1
ATOM 570 O O . GLU A 1 71 ? -8.776 -6.323 12.069 1.00 91.75 71 GLU A O 1
ATOM 575 N N . LYS A 1 72 ? -7.625 -8.107 12.802 1.00 90.94 72 LYS A N 1
ATOM 576 C CA . LYS A 1 72 ? -8.590 -9.159 12.437 1.00 90.94 72 LYS A CA 1
ATOM 577 C C . LYS A 1 72 ? -8.973 -9.196 10.947 1.00 90.94 72 LYS A C 1
ATOM 579 O O . LYS A 1 72 ? -8.450 -10.044 10.229 1.00 90.94 72 LYS A O 1
ATOM 584 N N . TYR A 1 73 ? -9.862 -8.320 10.481 1.00 91.94 73 TYR A N 1
ATOM 585 C CA . TYR A 1 73 ? -10.385 -8.295 9.111 1.00 91.94 73 TYR A CA 1
ATOM 586 C C . TYR A 1 73 ? -10.842 -6.883 8.693 1.00 91.94 73 TYR A C 1
ATOM 588 O O . TYR A 1 73 ? -11.031 -6.008 9.529 1.00 91.94 73 TYR A O 1
ATOM 596 N N . ILE A 1 74 ? -11.005 -6.663 7.384 1.00 92.19 74 ILE A N 1
ATOM 597 C CA . ILE A 1 74 ? -11.609 -5.448 6.816 1.00 92.19 74 ILE A CA 1
ATOM 598 C C . ILE A 1 74 ? -13.077 -5.781 6.511 1.00 92.19 74 ILE A C 1
ATOM 600 O O . ILE A 1 74 ? -13.307 -6.721 5.741 1.00 92.19 74 ILE A O 1
ATOM 604 N N . PRO A 1 75 ? -14.069 -5.066 7.074 1.00 91.38 75 PRO A N 1
ATOM 605 C CA . PRO A 1 75 ? -15.473 -5.273 6.730 1.00 91.38 75 PRO A CA 1
ATOM 606 C C . PRO A 1 75 ? -15.702 -5.100 5.225 1.00 91.38 75 PRO A C 1
ATOM 608 O O . PRO A 1 75 ? -15.249 -4.125 4.626 1.00 91.38 75 PRO A O 1
ATOM 611 N N . SER A 1 76 ? -16.417 -6.033 4.593 1.00 91.44 76 SER A N 1
ATOM 612 C CA . SER A 1 76 ? -16.680 -5.966 3.147 1.00 91.44 76 SER A CA 1
ATOM 613 C C . SER A 1 76 ? -17.501 -4.734 2.760 1.00 91.44 76 SER A C 1
ATOM 615 O O . SER A 1 76 ? -17.281 -4.184 1.684 1.00 91.44 76 SER A O 1
ATOM 617 N N . SER A 1 77 ? -18.375 -4.276 3.662 1.00 92.56 77 SER A N 1
ATOM 618 C CA . SER A 1 77 ? -19.147 -3.028 3.589 1.00 92.56 77 SER A CA 1
ATOM 619 C C . SER A 1 77 ? -18.268 -1.782 3.458 1.00 92.56 77 SER A C 1
ATOM 621 O O . SER A 1 77 ? -18.703 -0.782 2.894 1.00 92.56 77 SER A O 1
ATOM 623 N N . ARG A 1 78 ? -17.026 -1.844 3.950 1.00 93.94 78 ARG A N 1
ATOM 624 C CA . ARG A 1 78 ? -16.070 -0.730 3.961 1.00 93.94 78 ARG A CA 1
ATOM 625 C C . ARG A 1 78 ? -15.110 -0.728 2.787 1.00 93.94 78 ARG A C 1
ATOM 627 O O . ARG A 1 78 ? -14.362 0.231 2.627 1.00 93.94 78 ARG A O 1
ATOM 634 N N . VAL A 1 79 ? -15.123 -1.765 1.952 1.00 95.44 79 VAL A N 1
ATOM 635 C CA . VAL A 1 79 ? -14.350 -1.773 0.708 1.00 95.44 79 VAL A CA 1
ATOM 636 C C . VAL A 1 79 ? -15.107 -0.949 -0.327 1.00 95.44 79 VAL A C 1
ATOM 638 O O . VAL A 1 79 ? -16.056 -1.429 -0.943 1.00 95.44 79 VAL A O 1
ATOM 641 N N . THR A 1 80 ? -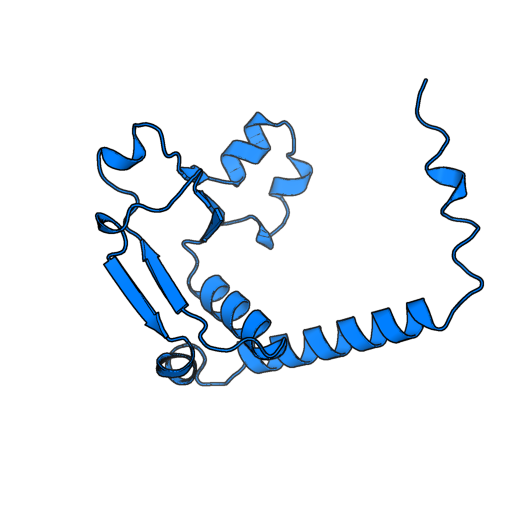14.683 0.296 -0.521 1.00 96.62 80 THR A N 1
ATOM 642 C CA . THR A 1 80 ? -15.326 1.235 -1.449 1.00 96.62 80 THR A CA 1
ATOM 643 C C . THR A 1 80 ? -14.929 0.970 -2.894 1.00 96.62 80 THR A C 1
ATOM 645 O O . THR A 1 80 ? -15.702 1.242 -3.813 1.00 96.62 80 THR A O 1
ATOM 648 N N . ARG A 1 81 ? -13.736 0.405 -3.116 1.00 96.75 81 ARG A N 1
ATOM 649 C CA . ARG A 1 81 ? -13.249 0.087 -4.456 1.00 96.75 81 ARG A CA 1
ATOM 650 C C . ARG A 1 81 ? -12.332 -1.124 -4.464 1.00 96.75 81 ARG A C 1
ATOM 652 O O . ARG A 1 81 ? -11.520 -1.314 -3.560 1.00 96.75 81 ARG A O 1
ATOM 659 N N . ARG A 1 82 ? -12.420 -1.900 -5.545 1.00 97.38 82 ARG A N 1
ATOM 660 C CA . ARG A 1 82 ? -11.451 -2.935 -5.913 1.00 97.38 82 ARG A CA 1
ATOM 661 C C . ARG A 1 82 ? -10.921 -2.635 -7.299 1.00 97.38 82 ARG A C 1
ATOM 663 O O . ARG A 1 82 ? -11.706 -2.439 -8.224 1.00 97.38 82 ARG A O 1
ATOM 670 N N . THR A 1 83 ? -9.605 -2.592 -7.429 1.00 97.38 83 THR A N 1
ATOM 671 C CA . THR A 1 83 ? -8.953 -2.282 -8.698 1.00 97.38 83 THR A CA 1
ATOM 672 C C . THR A 1 83 ? -7.843 -3.282 -8.958 1.00 97.38 83 THR A C 1
ATOM 674 O O . THR A 1 83 ? -6.936 -3.427 -8.140 1.00 97.38 83 THR A O 1
ATOM 677 N N . LEU A 1 84 ? -7.883 -3.952 -10.108 1.00 97.88 84 LEU A N 1
ATOM 678 C CA . LEU A 1 84 ? -6.800 -4.836 -10.525 1.00 97.88 84 LEU A CA 1
ATOM 679 C C . LEU A 1 84 ? -5.601 -4.003 -10.972 1.00 97.88 84 LEU A C 1
ATOM 681 O O . LEU A 1 84 ? -5.718 -3.168 -11.869 1.00 97.88 84 LEU A O 1
ATOM 685 N N . TRP A 1 85 ? -4.436 -4.263 -10.376 1.00 97.25 85 TRP A N 1
ATOM 686 C CA . TRP A 1 85 ? -3.184 -3.575 -10.693 1.00 97.25 85 TRP A CA 1
ATOM 687 C C . TRP A 1 85 ? -2.889 -3.589 -12.193 1.00 97.25 85 TRP A C 1
ATOM 689 O O . TRP A 1 85 ? -2.557 -2.554 -12.764 1.00 97.25 85 TRP A O 1
ATOM 699 N N . ASP A 1 86 ? -3.092 -4.729 -12.854 1.00 96.31 86 ASP A N 1
ATOM 700 C CA . ASP A 1 86 ? -2.824 -4.885 -14.285 1.00 96.31 86 ASP A CA 1
ATOM 701 C C . ASP A 1 86 ? -3.660 -3.963 -15.178 1.00 96.31 86 ASP A C 1
ATOM 703 O O . ASP A 1 86 ? -3.208 -3.613 -16.264 1.00 96.31 86 ASP A O 1
ATOM 707 N N . GLN A 1 87 ? -4.836 -3.528 -14.717 1.00 96.81 87 GLN A N 1
ATOM 708 C CA . GLN A 1 87 ? -5.710 -2.627 -15.471 1.00 96.81 87 GLN A CA 1
ATOM 709 C C . GLN A 1 87 ? -5.308 -1.158 -15.332 1.00 96.81 87 GLN A C 1
ATOM 711 O O . GLN A 1 87 ? -5.617 -0.352 -16.205 1.00 96.81 87 GLN A O 1
ATOM 716 N N . VAL A 1 88 ? -4.645 -0.792 -14.232 1.00 96.38 88 VAL A N 1
ATOM 717 C CA . VAL A 1 88 ? -4.383 0.616 -13.898 1.00 96.38 88 VAL A CA 1
ATOM 718 C C . VAL A 1 88 ? -2.908 0.983 -13.882 1.00 96.38 88 VAL A C 1
ATOM 720 O O . VAL A 1 88 ? -2.588 2.166 -13.938 1.00 96.38 88 VAL A O 1
ATOM 723 N N . LYS A 1 89 ? -1.992 0.011 -13.846 1.00 95.75 89 LYS A N 1
ATOM 724 C CA . LYS A 1 89 ? -0.555 0.255 -13.650 1.00 95.75 89 LYS A CA 1
ATOM 725 C C . LYS A 1 89 ? 0.068 1.234 -14.638 1.00 95.75 89 LYS A C 1
ATOM 727 O O . LYS A 1 89 ? 0.935 2.001 -14.237 1.00 95.75 89 LYS A O 1
ATOM 732 N N . ASP A 1 90 ? -0.376 1.249 -15.892 1.00 95.81 90 ASP A N 1
ATOM 733 C CA . ASP A 1 90 ? 0.147 2.183 -16.896 1.00 95.81 90 ASP A CA 1
ATOM 734 C C . ASP A 1 90 ? -0.404 3.607 -16.708 1.00 95.81 90 ASP A C 1
ATOM 736 O O . ASP A 1 90 ? 0.268 4.574 -17.044 1.00 95.81 90 ASP A O 1
ATOM 740 N N . GLY A 1 91 ? -1.586 3.759 -16.102 1.00 95.50 91 GLY A N 1
ATOM 741 C CA . GLY A 1 91 ? -2.104 5.063 -15.682 1.00 95.50 91 GLY A CA 1
ATOM 742 C C . GLY A 1 91 ? -1.473 5.563 -14.380 1.00 95.50 91 GLY A C 1
ATOM 743 O O . GLY A 1 91 ? -1.235 6.759 -14.228 1.00 95.50 91 GLY A O 1
ATOM 744 N N . LEU A 1 92 ? -1.177 4.656 -13.442 1.00 93.75 92 LEU A N 1
ATOM 745 C CA . LEU A 1 92 ? -0.621 5.006 -12.128 1.00 93.75 92 LEU A CA 1
ATOM 746 C C . LEU A 1 92 ? 0.903 5.184 -12.140 1.00 93.75 92 LEU A C 1
ATOM 748 O O . LEU A 1 92 ? 1.442 5.950 -11.345 1.00 93.75 92 LEU A O 1
ATOM 752 N N . ASP A 1 93 ? 1.602 4.497 -13.043 1.00 95.12 93 ASP A N 1
ATOM 753 C CA . ASP A 1 93 ? 3.044 4.616 -13.278 1.00 95.12 93 ASP A CA 1
ATOM 754 C C . ASP A 1 93 ? 3.330 4.744 -14.792 1.00 95.12 93 ASP A C 1
ATOM 756 O O . ASP A 1 93 ? 3.889 3.813 -15.390 1.00 95.12 93 ASP A O 1
ATOM 760 N N . PRO A 1 94 ? 2.974 5.884 -15.431 1.00 94.00 94 PRO A N 1
ATOM 761 C CA . PRO A 1 94 ? 3.073 6.053 -16.888 1.00 94.00 94 PRO A CA 1
ATOM 762 C C . PRO A 1 94 ? 4.492 5.910 -17.430 1.00 94.00 94 PRO A C 1
ATOM 764 O O . PRO A 1 94 ? 4.715 5.335 -18.490 1.00 94.00 94 PRO A O 1
ATOM 767 N N . GLY A 1 95 ? 5.479 6.396 -16.674 1.00 92.94 95 GLY A N 1
ATOM 768 C CA . GLY A 1 95 ? 6.894 6.246 -17.017 1.00 92.94 95 GLY A CA 1
ATOM 769 C C . GLY A 1 95 ? 7.485 4.889 -16.628 1.00 92.94 95 GLY A C 1
ATOM 770 O O . GLY A 1 95 ? 8.667 4.647 -16.873 1.00 92.94 95 GLY A O 1
ATOM 771 N N . GLY A 1 96 ? 6.715 4.019 -15.967 1.00 94.06 96 GLY A N 1
ATOM 772 C CA . GLY A 1 96 ? 7.205 2.740 -15.460 1.00 94.06 96 GLY A CA 1
ATOM 773 C C . GLY A 1 96 ? 8.339 2.880 -14.437 1.00 94.06 96 GLY A C 1
ATOM 774 O O . GLY A 1 96 ? 9.129 1.945 -14.289 1.00 94.06 96 GLY A O 1
ATOM 775 N N . ILE A 1 97 ? 8.480 4.036 -13.779 1.00 96.38 97 ILE A N 1
ATOM 776 C CA . ILE A 1 97 ? 9.621 4.366 -12.913 1.00 96.38 97 ILE A CA 1
ATOM 777 C C . ILE A 1 97 ? 9.590 3.481 -11.671 1.00 96.38 97 ILE A C 1
ATOM 779 O O . ILE A 1 97 ? 10.611 2.888 -11.307 1.00 96.38 97 ILE A O 1
ATOM 783 N N . ALA A 1 98 ? 8.421 3.353 -11.038 1.00 94.69 98 ALA A N 1
ATOM 784 C CA . ALA A 1 98 ? 8.264 2.513 -9.857 1.00 94.69 98 ALA A CA 1
ATOM 785 C C . ALA A 1 98 ? 8.488 1.038 -10.209 1.00 94.69 98 ALA A C 1
ATOM 787 O O . ALA A 1 98 ? 9.250 0.347 -9.526 1.00 94.69 98 ALA A O 1
ATOM 788 N N . ARG A 1 99 ? 7.915 0.573 -11.326 1.00 96.62 99 ARG A N 1
ATOM 789 C CA . ARG A 1 99 ? 8.116 -0.800 -11.817 1.00 96.62 99 ARG A CA 1
ATOM 790 C C . ARG A 1 99 ? 9.571 -1.084 -12.193 1.00 96.62 99 ARG A C 1
ATOM 792 O O . ARG A 1 99 ? 10.097 -2.150 -11.869 1.00 96.62 99 ARG A O 1
ATOM 799 N N . ALA A 1 100 ? 10.263 -0.149 -12.840 1.00 96.56 100 ALA A N 1
ATOM 800 C CA . ALA A 1 100 ? 11.676 -0.293 -13.183 1.00 96.56 100 ALA A CA 1
ATOM 801 C C . ALA A 1 100 ? 12.565 -0.347 -11.933 1.00 96.56 100 ALA A C 1
ATOM 803 O O . ALA A 1 100 ? 13.445 -1.211 -11.845 1.00 96.56 100 ALA A O 1
ATOM 804 N N . ALA A 1 101 ? 12.308 0.525 -10.953 1.00 96.00 101 ALA A N 1
ATOM 805 C CA . ALA A 1 101 ? 13.005 0.523 -9.673 1.00 96.00 101 ALA A CA 1
ATOM 806 C C . ALA A 1 101 ? 12.803 -0.806 -8.926 1.00 96.00 101 ALA A C 1
ATOM 808 O O . ALA A 1 101 ? 13.789 -1.435 -8.539 1.00 96.00 101 ALA A O 1
ATOM 809 N N . ALA A 1 102 ? 11.560 -1.287 -8.825 1.00 96.12 102 ALA A N 1
ATOM 810 C CA . ALA A 1 102 ? 11.227 -2.554 -8.176 1.00 96.12 102 ALA A CA 1
ATOM 811 C C . ALA A 1 102 ? 11.927 -3.756 -8.835 1.00 96.12 102 ALA A C 1
ATOM 813 O O . ALA A 1 102 ? 12.537 -4.581 -8.152 1.00 96.12 102 ALA A O 1
ATOM 814 N N . ARG A 1 103 ? 11.933 -3.831 -10.177 1.00 96.31 103 ARG A N 1
ATOM 815 C CA . ARG A 1 103 ? 12.664 -4.879 -10.916 1.00 96.31 103 ARG A CA 1
ATOM 816 C C . ARG A 1 103 ? 14.167 -4.835 -10.648 1.00 96.31 103 ARG A C 1
ATOM 818 O O . ARG A 1 103 ? 14.800 -5.884 -10.517 1.00 96.31 103 ARG A O 1
ATOM 825 N N . ARG A 1 104 ? 14.760 -3.637 -10.592 1.00 95.06 104 ARG A N 1
ATOM 826 C CA . ARG A 1 104 ? 16.190 -3.468 -10.294 1.00 95.06 104 ARG A CA 1
ATOM 827 C C . ARG A 1 104 ? 16.509 -3.918 -8.873 1.00 95.06 104 ARG A C 1
ATOM 829 O O . ARG A 1 104 ? 17.474 -4.658 -8.689 1.00 95.06 104 ARG A O 1
ATOM 836 N N . GLU A 1 105 ? 15.710 -3.496 -7.899 1.00 92.56 105 GLU A N 1
ATOM 837 C CA . GLU A 1 105 ? 15.877 -3.870 -6.496 1.00 92.56 105 GLU A CA 1
ATOM 838 C C . GLU A 1 105 ? 15.785 -5.386 -6.319 1.00 92.56 105 GLU A C 1
ATOM 840 O O . GLU A 1 105 ? 16.710 -5.980 -5.769 1.00 92.56 105 GLU A O 1
ATOM 845 N N . PHE A 1 106 ? 14.753 -6.024 -6.881 1.00 92.19 106 PHE A N 1
ATOM 846 C CA . PHE A 1 106 ? 14.565 -7.475 -6.807 1.00 92.19 106 PHE A CA 1
ATOM 847 C C . PHE A 1 106 ? 15.752 -8.254 -7.393 1.00 92.19 106 PHE A C 1
ATOM 849 O O . PHE A 1 106 ? 16.252 -9.202 -6.782 1.00 92.19 106 PHE A O 1
ATOM 856 N N . LYS A 1 107 ? 16.276 -7.819 -8.550 1.00 90.38 107 LYS A N 1
ATOM 857 C CA . LYS A 1 107 ? 17.489 -8.410 -9.143 1.00 90.38 107 LYS A CA 1
ATOM 858 C C . LYS A 1 107 ? 18.707 -8.258 -8.229 1.00 90.38 107 LYS A C 1
ATOM 860 O O . LYS A 1 107 ? 19.516 -9.179 -8.138 1.00 90.38 107 LYS A O 1
ATOM 865 N N . GLN A 1 108 ? 18.863 -7.115 -7.559 1.00 87.94 108 GLN A N 1
ATOM 866 C CA . GLN A 1 108 ? 19.969 -6.895 -6.623 1.00 87.94 108 GLN A CA 1
ATOM 867 C C . GLN A 1 108 ? 19.839 -7.754 -5.362 1.00 87.94 108 GLN A C 1
ATOM 869 O O . GLN A 1 108 ? 20.844 -8.299 -4.909 1.00 87.94 108 GLN A O 1
ATOM 874 N N . THR A 1 109 ? 18.630 -7.915 -4.815 1.00 83.56 109 THR A N 1
ATOM 875 C CA . THR A 1 109 ? 18.405 -8.771 -3.639 1.00 83.56 109 THR A CA 1
ATOM 876 C C . THR A 1 109 ? 18.693 -10.233 -3.958 1.00 83.56 109 THR A C 1
ATOM 878 O O . THR A 1 109 ? 19.376 -10.890 -3.178 1.00 83.56 109 THR A O 1
ATOM 881 N N . ARG A 1 110 ? 18.258 -10.724 -5.130 1.00 80.81 110 ARG A N 1
ATOM 882 C CA . ARG A 1 110 ? 18.582 -12.083 -5.592 1.00 80.81 110 ARG A CA 1
ATOM 883 C C . ARG A 1 110 ? 20.085 -12.309 -5.720 1.00 80.81 110 ARG A C 1
ATOM 885 O O . ARG A 1 110 ? 20.593 -13.255 -5.139 1.00 80.81 110 ARG A O 1
ATOM 892 N N . LYS A 1 111 ? 20.804 -11.395 -6.381 1.00 76.88 111 LYS A N 1
ATOM 893 C CA . LYS A 1 111 ? 22.266 -11.495 -6.534 1.00 76.88 111 LYS A CA 1
ATOM 894 C C . LYS A 1 111 ? 23.019 -11.479 -5.204 1.00 76.88 111 LYS A C 1
ATOM 896 O O . LYS A 1 111 ? 24.049 -12.128 -5.095 1.00 76.88 111 LYS A O 1
ATOM 901 N N . ARG A 1 112 ? 22.556 -10.702 -4.217 1.00 74.06 112 ARG A N 1
ATOM 902 C CA . ARG A 1 112 ? 23.157 -10.696 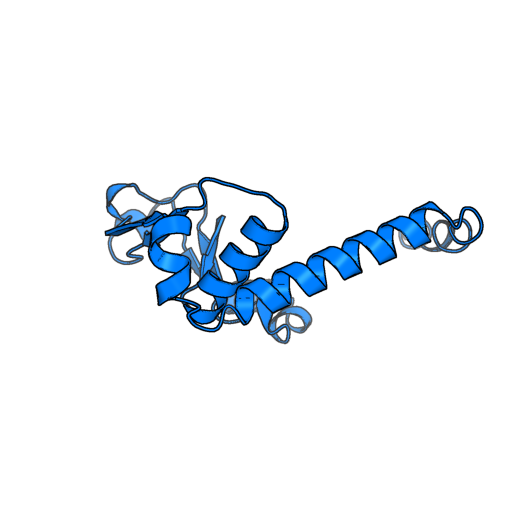-2.872 1.00 74.06 112 ARG A CA 1
ATOM 903 C C . ARG A 1 112 ? 22.941 -12.031 -2.174 1.00 74.06 112 ARG A C 1
ATOM 905 O O . ARG A 1 112 ? 23.913 -12.617 -1.731 1.00 74.06 112 ARG A O 1
ATOM 912 N N . LYS A 1 113 ? 21.706 -12.538 -2.179 1.00 74.88 113 LYS A N 1
ATOM 913 C CA . LYS A 1 113 ? 21.390 -13.849 -1.607 1.00 74.88 113 LYS A CA 1
ATOM 914 C C . LYS A 1 113 ? 22.204 -14.968 -2.264 1.00 74.88 113 LYS A C 1
ATOM 916 O O . LYS A 1 113 ? 22.800 -15.769 -1.568 1.00 74.88 113 LYS A O 1
ATOM 921 N N . GLU A 1 114 ? 22.307 -14.962 -3.592 1.00 72.50 114 GLU A N 1
ATOM 922 C CA . GLU A 1 114 ? 23.127 -15.926 -4.338 1.00 72.50 114 GLU A CA 1
ATOM 923 C C . GLU A 1 114 ? 24.622 -15.826 -3.986 1.00 72.50 114 GLU A C 1
ATOM 925 O O . GLU A 1 114 ? 25.317 -16.829 -4.042 1.00 72.50 114 GLU A O 1
ATOM 930 N N . ARG A 1 115 ? 25.148 -14.650 -3.620 1.00 69.75 115 ARG A N 1
ATOM 931 C CA . ARG A 1 115 ? 26.537 -14.521 -3.141 1.00 69.75 115 ARG A CA 1
ATOM 932 C C . ARG A 1 115 ? 26.703 -15.011 -1.708 1.00 69.75 115 ARG A C 1
ATOM 934 O O . ARG A 1 115 ? 27.666 -15.716 -1.444 1.00 69.75 115 ARG A O 1
ATOM 941 N N . ASP A 1 116 ? 25.767 -14.673 -0.826 1.00 65.62 116 ASP A N 1
ATOM 942 C CA . ASP A 1 116 ? 25.784 -15.113 0.572 1.00 65.62 116 ASP A CA 1
ATOM 943 C C . ASP A 1 116 ? 25.643 -16.644 0.678 1.00 65.62 116 ASP A C 1
ATOM 945 O O . ASP A 1 116 ? 26.340 -17.272 1.469 1.00 65.62 116 ASP A O 1
ATOM 949 N N . ASP A 1 117 ? 24.803 -17.260 -0.163 1.00 66.00 117 ASP A N 1
ATOM 950 C CA . ASP A 1 117 ? 24.615 -18.718 -0.218 1.00 66.00 117 ASP A CA 1
ATOM 951 C C . ASP A 1 117 ? 25.839 -19.447 -0.826 1.00 66.00 117 ASP A C 1
ATOM 953 O O . ASP A 1 117 ? 26.034 -20.635 -0.574 1.00 66.00 117 ASP A O 1
ATOM 957 N N . ASN A 1 118 ? 26.684 -18.746 -1.598 1.00 61.12 118 ASN A N 1
ATOM 958 C CA . ASN A 1 118 ? 27.899 -19.291 -2.222 1.00 61.12 118 ASN A CA 1
ATOM 959 C C . ASN A 1 118 ? 29.198 -19.003 -1.429 1.00 61.12 118 ASN A C 1
ATOM 961 O O . ASN A 1 118 ? 30.265 -19.439 -1.859 1.00 61.12 118 ASN A O 1
ATOM 965 N N . GLU A 1 119 ? 29.142 -18.312 -0.281 1.00 57.47 119 GLU A N 1
ATOM 966 C CA . GLU A 1 119 ? 30.268 -18.169 0.663 1.00 57.47 119 GLU A CA 1
ATOM 967 C C . GLU A 1 119 ? 30.042 -19.045 1.918 1.00 57.47 119 GLU A C 1
ATOM 969 O O . GLU A 1 119 ? 29.490 -18.572 2.916 1.00 57.47 119 GLU A O 1
ATOM 974 N N . PRO A 1 120 ? 30.489 -20.317 1.941 1.00 54.44 120 PRO A N 1
ATOM 975 C CA . PRO A 1 120 ? 30.285 -21.191 3.101 1.00 54.44 120 PRO A CA 1
ATOM 976 C C . PRO A 1 120 ? 31.091 -20.786 4.355 1.00 54.44 120 PRO A C 1
ATOM 978 O O . PRO A 1 120 ? 30.760 -21.220 5.455 1.00 54.44 120 PRO A O 1
ATOM 981 N N . GLU A 1 121 ? 32.117 -19.933 4.246 1.00 54.88 121 GLU A N 1
ATOM 982 C CA . GLU A 1 121 ? 33.130 -19.759 5.307 1.00 54.88 121 GLU A CA 1
ATOM 983 C C . GLU A 1 121 ? 32.944 -18.559 6.260 1.00 54.88 121 GLU A C 1
ATOM 985 O O . GLU A 1 121 ? 33.697 -18.419 7.224 1.00 54.88 121 GLU A O 1
ATOM 990 N N . ARG A 1 122 ? 31.947 -17.681 6.073 1.00 51.28 122 ARG A N 1
ATOM 991 C CA . ARG A 1 122 ? 31.785 -16.487 6.943 1.00 51.28 122 ARG A CA 1
ATOM 992 C C . ARG A 1 122 ? 30.743 -16.600 8.059 1.00 51.28 122 ARG A C 1
ATOM 994 O O . ARG A 1 122 ? 30.657 -15.692 8.888 1.00 51.28 122 ARG A O 1
ATOM 1001 N N . ASN A 1 123 ? 29.990 -17.697 8.136 1.00 51.91 123 ASN A N 1
ATOM 1002 C CA . ASN A 1 123 ? 28.826 -17.809 9.028 1.00 51.91 123 ASN A CA 1
ATOM 1003 C C . ASN A 1 123 ? 29.091 -18.422 10.420 1.00 51.91 123 ASN A C 1
ATOM 1005 O O . ASN A 1 123 ? 28.181 -18.461 11.250 1.00 51.91 123 ASN A O 1
ATOM 1009 N N . GLU A 1 124 ? 30.315 -18.860 10.734 1.00 49.16 124 GLU A N 1
ATOM 1010 C CA . GLU A 1 124 ? 30.625 -19.390 12.074 1.00 49.16 124 GLU A CA 1
ATOM 1011 C C . GLU A 1 124 ? 30.884 -18.292 13.119 1.00 49.16 124 GLU A C 1
ATOM 1013 O O . GLU A 1 124 ? 30.490 -18.432 14.277 1.00 49.16 124 GLU A O 1
ATOM 1018 N N . ARG A 1 125 ? 31.467 -17.149 12.729 1.00 49.94 125 ARG A N 1
ATOM 1019 C CA . ARG A 1 125 ? 31.843 -16.083 13.685 1.00 49.94 125 ARG A CA 1
ATOM 1020 C C . ARG A 1 125 ? 30.670 -15.265 14.233 1.00 49.94 125 ARG A C 1
ATOM 1022 O O . ARG A 1 125 ? 30.812 -14.631 15.274 1.00 49.94 125 ARG A O 1
ATOM 1029 N N . THR A 1 126 ? 29.518 -15.251 13.566 1.00 48.69 126 THR A N 1
ATOM 1030 C CA . THR A 1 126 ? 28.341 -14.468 13.992 1.00 48.69 126 THR A CA 1
ATOM 1031 C C . THR A 1 126 ? 27.272 -15.299 14.700 1.00 48.69 126 THR A C 1
ATOM 1033 O O . THR A 1 126 ? 26.418 -14.723 15.376 1.00 48.69 126 THR A O 1
ATOM 1036 N N . ARG A 1 127 ? 27.326 -16.639 14.628 1.00 47.66 127 ARG A N 1
ATOM 1037 C CA . ARG A 1 127 ? 26.438 -17.518 15.413 1.00 47.66 127 ARG A CA 1
ATOM 1038 C C . ARG A 1 127 ? 26.793 -17.529 16.902 1.00 47.66 127 ARG A C 1
ATOM 1040 O O . ARG A 1 127 ? 25.892 -17.555 17.737 1.00 47.66 127 ARG A O 1
ATOM 1047 N N . SER A 1 128 ? 28.072 -17.416 17.244 1.00 44.00 128 SER A N 1
ATOM 1048 C CA . SER A 1 128 ? 28.568 -17.457 18.627 1.00 44.00 128 SER A CA 1
ATOM 1049 C C . SER A 1 128 ? 28.254 -16.204 19.462 1.00 44.00 128 SER A C 1
ATOM 1051 O O . SER A 1 128 ? 28.253 -16.284 20.686 1.00 44.00 128 SER A O 1
ATOM 1053 N N . PHE A 1 129 ? 27.882 -15.071 18.851 1.00 45.81 129 PHE A N 1
ATOM 1054 C CA . PHE A 1 129 ? 27.514 -13.851 19.594 1.00 45.81 129 PHE A CA 1
ATOM 1055 C C . PHE A 1 129 ? 26.039 -13.766 20.021 1.00 45.81 129 PHE A C 1
ATOM 1057 O O . PHE A 1 129 ? 25.696 -12.912 20.837 1.00 45.81 129 PHE A O 1
ATOM 1064 N N . LYS A 1 130 ? 25.151 -14.635 19.516 1.00 47.94 130 LYS A N 1
ATOM 1065 C CA . LYS A 1 130 ? 23.724 -14.633 19.905 1.00 47.94 130 LYS A CA 1
ATOM 1066 C C . LYS A 1 130 ? 23.387 -15.542 21.091 1.00 47.94 130 LYS A C 1
ATOM 1068 O O . LYS A 1 130 ? 22.247 -15.515 21.540 1.00 47.94 130 LYS A O 1
ATOM 1073 N N . CYS A 1 131 ? 24.353 -16.290 21.627 1.00 47.03 131 CYS A N 1
ATOM 1074 C CA . CYS A 1 131 ? 24.132 -17.190 22.766 1.00 47.03 131 CYS A CA 1
ATOM 1075 C C . CYS A 1 131 ? 24.499 -16.581 24.138 1.00 47.03 131 CYS A C 1
ATOM 1077 O O . CYS A 1 131 ? 24.290 -17.221 25.160 1.00 47.03 131 CYS A O 1
ATOM 1079 N N . LEU A 1 132 ? 25.018 -15.348 24.192 1.00 47.50 132 LEU A N 1
ATOM 1080 C CA . LEU A 1 132 ? 25.483 -14.706 25.432 1.00 47.50 132 LEU A CA 1
ATOM 1081 C C . LEU A 1 132 ? 24.777 -13.367 25.690 1.00 47.50 132 LEU A C 1
ATOM 1083 O O . LEU A 1 132 ? 25.428 -12.331 25.735 1.00 47.50 132 LEU A O 1
ATOM 1087 N N . ARG A 1 133 ? 23.447 -13.383 25.840 1.00 45.44 133 ARG A N 1
ATOM 1088 C CA . ARG A 1 133 ? 22.680 -12.402 26.644 1.00 45.44 133 ARG A CA 1
ATOM 1089 C C . ARG A 1 133 ? 21.375 -13.036 27.135 1.00 45.44 133 ARG A C 1
ATOM 1091 O O . ARG A 1 133 ? 20.286 -12.640 26.735 1.00 45.44 133 ARG A O 1
ATOM 1098 N N . GLN A 1 134 ? 21.510 -14.044 27.986 1.00 43.12 134 GLN A N 1
ATOM 1099 C CA . GLN A 1 134 ? 20.509 -14.368 28.999 1.00 43.12 134 GLN A CA 1
ATOM 1100 C C . GLN A 1 134 ? 21.254 -14.554 30.319 1.00 43.12 134 GLN A C 1
ATOM 1102 O O . GLN A 1 134 ? 21.742 -15.640 30.608 1.00 43.12 134 GLN A O 1
ATOM 1107 N N . THR A 1 135 ? 21.379 -13.459 31.057 1.00 40.16 135 THR A N 1
ATOM 1108 C CA . THR A 1 135 ? 21.559 -13.407 32.512 1.00 40.16 135 THR A CA 1
ATOM 1109 C C . THR A 1 135 ? 20.947 -12.100 32.962 1.00 40.16 135 THR A C 1
ATOM 1111 O O . THR A 1 135 ? 21.358 -11.070 32.372 1.00 40.16 135 THR A O 1
#